Protein AF-A0A936W2P2-F1 (afdb_monomer_lite)

Secondary structure (DSSP, 8-state):
---S-EEEEES-SS-HHHHHHHHTT---GGGEEEEE--SSSPP-HHHHHHHHHTTSPPPS---

Foldseek 3Di:
DPDQADEDEDQDDPPVVLVCCCPVVVDDNNRYHYDYHPPPDPDDPVSVVVVVVVVDPDPDDPD

Structure (mmCIF, N/CA/C/O backbone):
data_AF-A0A936W2P2-F1
#
_entry.id   AF-A0A936W2P2-F1
#
loop_
_atom_site.group_PDB
_atom_site.id
_atom_site.type_symbol
_atom_site.label_atom_id
_atom_site.label_alt_id
_atom_site.label_comp_id
_atom_site.label_asym_id
_atom_site.label_entity_id
_atom_site.label_seq_id
_atom_site.pdbx_PDB_ins_code
_atom_site.Cartn_x
_atom_site.Cartn_y
_atom_site.Cartn_z
_atom_site.occupancy
_atom_site.B_iso_or_equiv
_atom_site.auth_seq_id
_atom_site.auth_comp_id
_atom_site.auth_asym_id
_atom_site.auth_atom_id
_atom_site.pdbx_PDB_model_num
ATOM 1 N N . MET A 1 1 ? -12.295 10.884 7.232 1.00 60.38 1 MET A N 1
ATOM 2 C CA . MET A 1 1 ? -11.875 9.643 6.536 1.00 60.38 1 MET A CA 1
ATOM 3 C C . MET A 1 1 ? -13.086 8.745 6.598 1.00 60.38 1 MET A C 1
ATOM 5 O O . MET A 1 1 ? -13.291 8.103 7.624 1.00 60.38 1 MET A O 1
ATOM 9 N N . ASP A 1 2 ? -13.908 8.754 5.553 1.00 84.38 2 ASP A N 1
ATOM 10 C CA . ASP A 1 2 ? -15.282 8.222 5.629 1.00 84.38 2 ASP A CA 1
ATOM 11 C C . ASP A 1 2 ? -15.422 6.874 4.902 1.00 84.38 2 ASP A C 1
ATOM 13 O O . ASP A 1 2 ? -16.489 6.275 4.877 1.00 84.38 2 ASP A O 1
ATOM 17 N N . HIS A 1 3 ? -14.320 6.364 4.340 1.00 90.81 3 HIS A N 1
ATOM 18 C CA . HIS A 1 3 ? -14.280 5.098 3.607 1.00 90.81 3 HIS A CA 1
ATOM 19 C C . HIS A 1 3 ? -13.878 3.925 4.501 1.00 90.81 3 HIS A C 1
ATOM 21 O O . HIS A 1 3 ? -12.862 3.991 5.190 1.00 90.81 3 HIS A O 1
ATOM 27 N N . GLU A 1 4 ? -14.628 2.829 4.456 1.00 91.19 4 GLU A N 1
ATOM 28 C CA . GLU A 1 4 ? -14.331 1.610 5.220 1.00 91.19 4 GLU A CA 1
ATOM 29 C C . GLU A 1 4 ? -12.956 1.015 4.866 1.00 91.19 4 GLU A C 1
ATOM 31 O O . GLU A 1 4 ? -12.191 0.655 5.757 1.00 91.19 4 GLU A O 1
ATOM 36 N N . THR A 1 5 ? -12.610 0.999 3.575 1.00 93.69 5 THR A N 1
ATOM 37 C CA . THR A 1 5 ? -11.317 0.530 3.053 1.00 93.69 5 THR A CA 1
ATOM 38 C C . THR A 1 5 ? -10.636 1.630 2.241 1.00 93.69 5 THR A C 1
ATOM 40 O O . THR A 1 5 ? -11.268 2.292 1.420 1.00 93.69 5 THR A O 1
ATOM 43 N N . VAL A 1 6 ? -9.333 1.805 2.445 1.00 95.56 6 VAL A N 1
ATOM 44 C CA . VAL A 1 6 ? -8.470 2.767 1.755 1.00 95.56 6 VAL A CA 1
ATOM 45 C C . VAL A 1 6 ? -7.244 2.025 1.231 1.00 95.56 6 VAL A C 1
ATOM 47 O O . VAL A 1 6 ? -6.506 1.396 1.989 1.00 95.56 6 VAL A O 1
ATOM 50 N N . PHE A 1 7 ? -7.012 2.110 -0.076 1.00 97.50 7 PHE A N 1
ATOM 51 C CA . PHE A 1 7 ? -5.843 1.508 -0.709 1.00 97.50 7 PHE A CA 1
ATOM 52 C C . PHE A 1 7 ? -4.680 2.500 -0.725 1.00 97.50 7 PHE A C 1
ATOM 54 O O . PHE A 1 7 ? -4.815 3.615 -1.225 1.00 97.50 7 PHE A O 1
ATOM 61 N N . VAL A 1 8 ? -3.530 2.079 -0.206 1.00 97.56 8 VAL A N 1
ATOM 62 C CA . VAL A 1 8 ? -2.279 2.841 -0.244 1.00 97.56 8 VAL A CA 1
ATOM 63 C C . VAL A 1 8 ? -1.434 2.273 -1.376 1.00 97.56 8 VAL A C 1
ATOM 65 O O . VAL A 1 8 ? -0.829 1.211 -1.232 1.00 97.56 8 VAL A O 1
ATOM 68 N N . VAL A 1 9 ? -1.456 2.942 -2.528 1.00 97.50 9 VAL A N 1
ATOM 69 C CA . VAL A 1 9 ? -0.685 2.545 -3.713 1.00 97.50 9 VAL A CA 1
ATOM 70 C C . VAL A 1 9 ? 0.666 3.246 -3.674 1.00 97.50 9 VAL A C 1
ATOM 72 O O . VAL A 1 9 ? 0.725 4.471 -3.756 1.00 97.50 9 VAL A O 1
ATOM 75 N N . GLU A 1 10 ? 1.749 2.482 -3.562 1.00 97.44 10 GLU A N 1
ATOM 76 C CA . GLU A 1 10 ? 3.098 3.039 -3.451 1.00 97.44 10 GLU A CA 1
ATOM 77 C C . GLU A 1 10 ? 4.139 2.202 -4.203 1.00 97.44 10 GLU A C 1
ATOM 79 O O . GLU A 1 10 ? 4.126 0.967 -4.179 1.00 97.44 10 GLU A O 1
ATOM 84 N N . GLN A 1 11 ? 5.080 2.889 -4.862 1.00 96.31 11 GLN A N 1
ATOM 85 C CA . GLN A 1 11 ? 6.281 2.257 -5.407 1.00 96.31 11 GLN A CA 1
ATOM 86 C C . GLN A 1 11 ? 7.327 2.073 -4.297 1.00 96.31 11 GLN A C 1
ATOM 88 O O . GLN A 1 11 ? 8.352 2.752 -4.256 1.00 96.31 11 GLN A O 1
ATOM 93 N N . ASN A 1 12 ? 7.014 1.207 -3.337 1.00 96.62 12 ASN A N 1
ATOM 94 C CA . ASN A 1 12 ? 7.820 0.959 -2.153 1.00 96.62 12 ASN A CA 1
ATOM 95 C C . ASN A 1 12 ? 7.741 -0.523 -1.772 1.00 96.62 12 ASN A C 1
ATOM 97 O O . ASN A 1 12 ? 6.679 -1.136 -1.850 1.00 96.62 12 ASN A O 1
ATOM 101 N N . ARG A 1 13 ? 8.866 -1.104 -1.352 1.00 96.44 13 ARG A N 1
ATOM 102 C CA . ARG A 1 13 ? 8.933 -2.513 -0.944 1.00 96.44 13 ARG A CA 1
ATOM 103 C C . ARG A 1 13 ? 8.319 -2.762 0.433 1.00 96.44 13 ARG A C 1
ATOM 105 O O . ARG A 1 13 ? 7.729 -3.814 0.652 1.00 96.44 13 ARG A O 1
ATOM 112 N N . ASP A 1 14 ? 8.459 -1.796 1.332 1.00 97.56 14 ASP A N 1
ATOM 113 C CA . ASP A 1 14 ? 8.291 -1.974 2.776 1.00 97.56 14 ASP A CA 1
ATOM 114 C C . ASP A 1 14 ? 7.072 -1.222 3.331 1.00 97.56 14 ASP A C 1
ATOM 116 O O . ASP A 1 14 ? 6.895 -1.123 4.542 1.00 97.56 14 ASP A O 1
ATOM 120 N N . ALA A 1 15 ? 6.216 -0.693 2.453 1.00 97.75 15 ALA A N 1
ATOM 121 C CA . ALA A 1 15 ? 5.006 0.040 2.815 1.00 97.75 15 ALA A CA 1
ATOM 122 C C . ALA A 1 15 ? 5.264 1.265 3.721 1.00 97.75 15 ALA A C 1
ATOM 124 O O . ALA A 1 15 ? 4.606 1.476 4.749 1.00 97.75 15 ALA A O 1
ATOM 125 N N . GLN A 1 16 ? 6.276 2.068 3.383 1.00 98.06 16 GLN A N 1
ATOM 126 C CA . GLN A 1 16 ? 6.680 3.206 4.213 1.00 98.06 16 GLN A CA 1
ATOM 127 C C . GLN A 1 16 ? 5.570 4.254 4.350 1.00 98.06 16 GLN A C 1
ATOM 129 O O . GLN A 1 16 ? 5.362 4.767 5.451 1.00 98.06 16 GLN A O 1
ATOM 134 N N . MET A 1 17 ? 4.803 4.531 3.287 1.00 98.06 17 MET A N 1
ATOM 135 C CA . MET A 1 17 ? 3.692 5.481 3.377 1.00 98.06 17 MET A CA 1
ATOM 136 C C . MET A 1 17 ? 2.611 4.963 4.322 1.00 98.06 17 MET A C 1
ATOM 138 O O . MET A 1 17 ? 2.136 5.702 5.185 1.00 98.06 17 MET A O 1
ATOM 142 N N . ARG A 1 18 ? 2.268 3.673 4.222 1.00 97.75 18 ARG A N 1
ATOM 143 C CA . ARG A 1 18 ? 1.359 3.031 5.177 1.00 97.75 18 ARG A CA 1
ATOM 144 C C . ARG A 1 18 ? 1.847 3.181 6.619 1.00 97.75 18 ARG A C 1
ATOM 146 O O . ARG A 1 18 ? 1.031 3.446 7.495 1.00 97.75 18 ARG A O 1
ATOM 153 N N . SER A 1 19 ? 3.143 3.020 6.862 1.00 98.06 19 SER A N 1
ATOM 154 C CA . SER A 1 19 ? 3.716 3.124 8.208 1.00 98.06 19 SER A CA 1
ATOM 155 C C . SER A 1 19 ? 3.574 4.535 8.785 1.00 98.06 19 SER A C 1
ATOM 157 O O . SER A 1 19 ? 3.163 4.680 9.931 1.00 98.06 19 SER A O 1
ATOM 159 N N . ILE A 1 20 ? 3.819 5.573 7.979 1.00 98.19 20 ILE A N 1
ATOM 160 C CA . ILE A 1 20 ? 3.619 6.976 8.384 1.00 98.19 20 ILE A CA 1
ATOM 161 C C . ILE A 1 20 ? 2.143 7.247 8.705 1.00 98.19 20 ILE A C 1
ATOM 163 O O . ILE A 1 20 ? 1.835 7.843 9.732 1.00 98.19 20 ILE A O 1
ATOM 167 N N . LEU A 1 21 ? 1.221 6.769 7.860 1.00 97.12 21 LEU A N 1
ATOM 168 C CA . LEU A 1 21 ? -0.224 6.936 8.066 1.00 97.12 21 LEU A CA 1
ATOM 169 C C . LEU A 1 21 ? -0.704 6.320 9.393 1.00 97.12 21 LEU A C 1
ATOM 171 O O . LEU A 1 21 ? -1.600 6.867 10.031 1.00 97.12 21 LEU A O 1
ATOM 175 N N . ILE A 1 22 ? -0.116 5.198 9.812 1.00 97.44 22 ILE A N 1
ATOM 176 C CA . ILE A 1 22 ? -0.435 4.563 11.097 1.00 97.44 22 ILE A CA 1
ATOM 177 C C . ILE A 1 22 ? 0.216 5.322 12.253 1.00 97.44 22 ILE A C 1
ATOM 179 O O . ILE A 1 22 ? -0.463 5.677 13.210 1.00 97.44 22 ILE A O 1
ATOM 183 N N . ASN A 1 23 ? 1.530 5.531 12.179 1.00 97.62 23 ASN A N 1
ATOM 184 C CA . ASN A 1 23 ? 2.323 5.937 13.337 1.00 97.62 23 ASN A CA 1
ATOM 185 C C . ASN A 1 23 ? 2.190 7.430 13.642 1.00 97.62 23 ASN A C 1
ATOM 187 O O . ASN A 1 23 ? 2.124 7.805 14.805 1.00 97.62 23 ASN A O 1
ATOM 191 N N . GLU A 1 24 ? 2.134 8.268 12.606 1.00 97.81 24 GLU A N 1
ATOM 192 C CA . GLU A 1 24 ? 2.150 9.728 12.759 1.00 97.81 24 GLU A CA 1
ATOM 193 C C . GLU A 1 24 ? 0.748 10.343 12.685 1.00 97.81 24 GLU A C 1
ATOM 195 O O . GLU A 1 24 ? 0.524 11.445 13.177 1.00 97.81 24 GLU A O 1
ATOM 200 N N . LEU A 1 25 ? -0.197 9.653 12.035 1.00 95.38 25 LEU A N 1
ATOM 201 C CA . LEU A 1 25 ? -1.558 10.150 11.798 1.00 95.38 25 LEU A CA 1
ATOM 202 C C . LEU A 1 25 ? -2.646 9.300 12.467 1.00 95.38 25 LEU A C 1
ATOM 204 O O . LEU A 1 25 ? -3.830 9.565 12.260 1.00 95.38 25 LEU A O 1
ATOM 208 N N . GLU A 1 26 ? -2.250 8.292 13.250 1.00 95.38 26 GLU A N 1
ATOM 209 C CA . GLU A 1 26 ? -3.133 7.442 14.062 1.00 95.38 26 GLU A CA 1
ATOM 210 C C . GLU A 1 26 ? -4.279 6.787 13.264 1.00 95.38 26 GLU A C 1
ATOM 212 O O . GLU A 1 26 ? -5.362 6.509 13.787 1.00 95.38 26 GLU A O 1
ATOM 217 N N . ILE A 1 27 ? -4.066 6.524 11.969 1.00 95.50 27 ILE A N 1
ATOM 218 C CA . ILE A 1 27 ? -5.078 5.873 11.134 1.00 95.50 27 ILE A CA 1
ATOM 219 C C . ILE A 1 27 ? -5.150 4.391 11.501 1.00 95.50 27 ILE A C 1
ATOM 221 O O . ILE A 1 27 ? -4.135 3.693 11.479 1.00 95.50 27 ILE A O 1
ATOM 225 N N . ASP A 1 28 ? -6.368 3.894 11.760 1.00 95.62 28 ASP A N 1
ATOM 226 C CA . ASP A 1 28 ? -6.612 2.472 12.031 1.00 95.62 28 ASP A CA 1
ATOM 227 C C . AS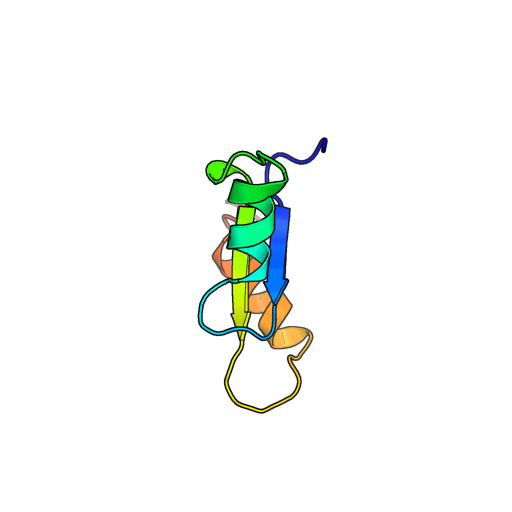P A 1 28 ? -5.980 1.596 10.928 1.00 95.62 28 ASP A C 1
ATOM 229 O O . ASP A 1 28 ? -6.417 1.645 9.767 1.00 95.62 28 AS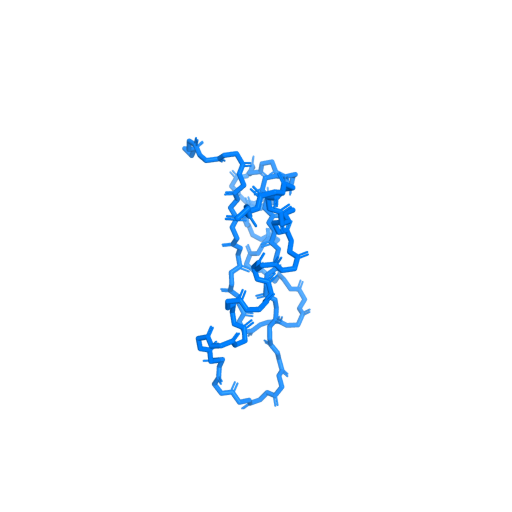P A O 1
ATOM 233 N N . PRO A 1 29 ? -4.986 0.752 11.269 1.00 96.31 29 PRO A N 1
ATOM 234 C CA . PRO A 1 29 ? -4.324 -0.116 10.312 1.00 96.31 29 PRO A CA 1
ATOM 235 C C . PRO A 1 29 ? -5.285 -1.021 9.545 1.00 96.31 29 PRO A C 1
ATOM 237 O O . PRO A 1 29 ? -4.984 -1.361 8.403 1.00 96.31 29 PRO A O 1
ATOM 240 N N . ARG A 1 30 ? -6.424 -1.408 10.130 1.00 95.19 30 ARG A N 1
ATOM 241 C CA . ARG A 1 30 ? -7.402 -2.309 9.499 1.00 95.19 30 ARG A CA 1
ATOM 242 C C . ARG A 1 30 ? -8.079 -1.695 8.279 1.00 95.19 30 ARG A C 1
ATOM 244 O O . ARG A 1 30 ? -8.537 -2.430 7.414 1.00 95.19 30 ARG A O 1
ATOM 251 N N . ARG A 1 31 ? -8.112 -0.364 8.195 1.00 94.31 31 ARG A N 1
ATOM 252 C CA . ARG A 1 31 ? -8.726 0.372 7.081 1.00 94.31 31 ARG A CA 1
ATOM 253 C C . ARG A 1 31 ? -7.796 0.526 5.884 1.00 94.31 31 ARG A C 1
ATOM 255 O O . ARG A 1 31 ? -8.241 0.935 4.820 1.00 94.31 31 ARG A O 1
ATOM 262 N N . LEU A 1 32 ? -6.508 0.249 6.055 1.00 96.81 32 LEU A N 1
ATOM 263 C CA . LEU A 1 32 ? -5.467 0.541 5.077 1.00 96.81 32 LEU A CA 1
ATOM 264 C C . LEU A 1 32 ? -4.951 -0.754 4.437 1.00 96.81 32 LEU A C 1
ATOM 266 O O . LEU A 1 32 ? -4.384 -1.613 5.117 1.00 96.81 32 LEU A O 1
ATOM 270 N N . VAL A 1 33 ? -5.088 -0.857 3.117 1.00 97.19 33 VAL A N 1
ATOM 271 C CA . VAL A 1 33 ? -4.605 -1.985 2.311 1.00 97.19 33 VAL A CA 1
ATOM 272 C C . VAL A 1 33 ? -3.476 -1.508 1.404 1.00 97.19 33 VAL A C 1
ATOM 274 O O . VAL A 1 33 ? -3.677 -0.632 0.568 1.00 97.19 33 VAL A O 1
ATOM 277 N N . SER A 1 34 ? -2.281 -2.078 1.548 1.00 97.75 34 SER A N 1
ATOM 278 C CA . SER A 1 34 ? -1.131 -1.696 0.720 1.00 97.75 34 SER A CA 1
ATOM 279 C C . SER A 1 34 ? -1.148 -2.373 -0.650 1.00 97.75 34 SER A C 1
ATOM 281 O O . SER A 1 34 ? -1.253 -3.594 -0.756 1.00 97.75 34 SER A O 1
ATOM 283 N N . VAL A 1 35 ? -0.943 -1.577 -1.698 1.00 97.69 35 VAL A N 1
ATOM 284 C CA . VAL A 1 35 ? -0.639 -2.030 -3.059 1.00 97.69 35 VAL A CA 1
ATOM 285 C C . VAL A 1 35 ? 0.797 -1.616 -3.366 1.00 97.69 35 VAL A C 1
ATOM 287 O O . VAL A 1 35 ? 1.068 -0.467 -3.707 1.00 97.69 35 VAL A O 1
ATOM 290 N N . LEU A 1 36 ? 1.713 -2.569 -3.202 1.00 97.31 36 LEU A N 1
ATOM 291 C CA . LEU A 1 36 ? 3.156 -2.351 -3.304 1.00 97.31 36 LEU A CA 1
ATOM 292 C C . LEU A 1 36 ? 3.674 -2.746 -4.690 1.00 97.31 36 LEU A C 1
ATOM 294 O O . LEU A 1 36 ? 3.358 -3.834 -5.181 1.00 97.31 36 LEU A O 1
ATOM 298 N N . ASN A 1 37 ? 4.508 -1.896 -5.288 1.00 96.56 37 ASN A N 1
ATOM 299 C CA . ASN A 1 37 ? 5.307 -2.224 -6.471 1.00 96.56 37 ASN A CA 1
ATOM 300 C C . ASN A 1 37 ? 6.766 -1.788 -6.272 1.00 96.56 37 ASN A C 1
ATOM 302 O O . ASN A 1 37 ? 7.012 -0.687 -5.800 1.00 96.56 37 ASN A O 1
ATOM 306 N N . TYR A 1 38 ? 7.752 -2.614 -6.625 1.00 95.31 38 TYR A N 1
ATOM 307 C CA . TYR A 1 38 ? 9.171 -2.259 -6.434 1.00 95.31 38 TYR A CA 1
ATOM 308 C C . TYR A 1 38 ? 10.113 -2.920 -7.457 1.00 95.31 38 TYR A C 1
ATOM 310 O O . TYR A 1 38 ? 11.278 -3.179 -7.173 1.00 95.31 38 TYR A O 1
ATOM 318 N N . ASP A 1 39 ? 9.625 -3.187 -8.665 1.00 92.69 39 ASP A N 1
ATOM 319 C CA . ASP A 1 39 ? 10.355 -3.894 -9.729 1.00 92.69 39 ASP A CA 1
ATOM 320 C C . ASP A 1 39 ? 11.279 -3.002 -10.584 1.00 92.69 39 ASP A C 1
ATOM 322 O O . ASP A 1 39 ? 11.905 -3.479 -11.528 1.00 92.69 39 ASP A O 1
ATOM 326 N N . GLY A 1 40 ? 11.390 -1.713 -10.250 1.00 93.94 40 GLY A N 1
ATOM 327 C CA . GLY A 1 40 ? 12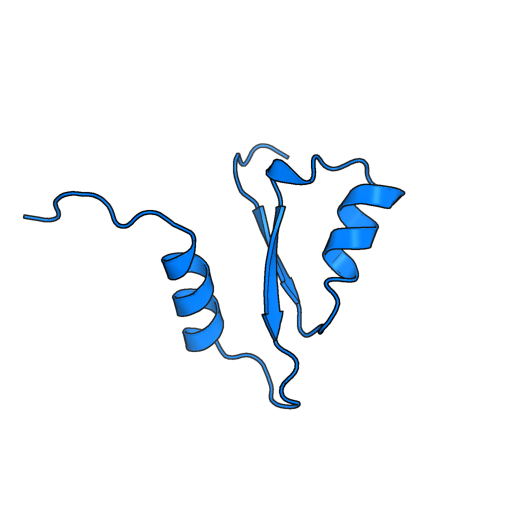.219 -0.740 -10.968 1.00 93.94 40 GLY A CA 1
ATOM 328 C C . GLY A 1 40 ? 11.554 -0.130 -12.206 1.00 93.94 40 GLY A C 1
ATOM 329 O O . GLY A 1 40 ? 12.112 0.804 -12.782 1.00 9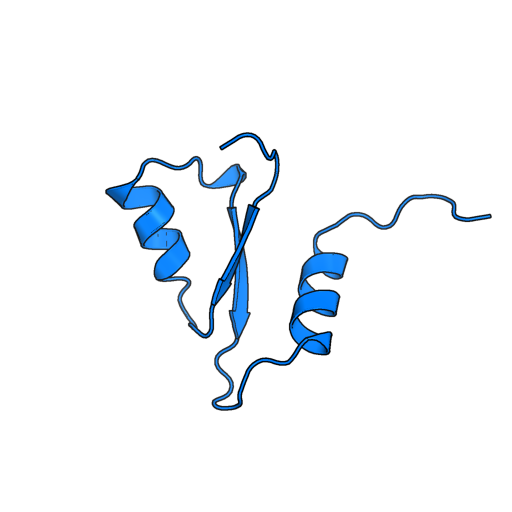3.94 40 GLY A O 1
ATOM 330 N N . PHE A 1 41 ? 10.358 -0.588 -12.585 1.00 95.44 41 PHE A N 1
ATOM 331 C CA . PHE A 1 41 ? 9.575 -0.011 -13.675 1.00 95.44 41 PHE A CA 1
ATOM 332 C C . PHE A 1 41 ? 8.473 0.914 -13.138 1.00 95.44 41 PHE A C 1
ATOM 334 O O . PHE A 1 41 ? 8.022 0.757 -11.997 1.00 95.44 41 PHE A O 1
ATOM 341 N N . PRO A 1 42 ? 8.008 1.896 -13.937 1.00 96.31 42 PRO A N 1
ATOM 342 C CA . PRO A 1 42 ? 6.806 2.653 -13.611 1.00 96.31 42 PRO A CA 1
ATOM 343 C C . PRO A 1 42 ? 5.614 1.719 -13.381 1.00 96.31 42 PRO A C 1
ATOM 345 O O . PRO A 1 42 ? 5.343 0.832 -14.192 1.00 96.31 42 PRO A O 1
ATOM 348 N N . ILE A 1 43 ? 4.886 1.935 -12.286 1.00 96.06 43 ILE A N 1
ATOM 349 C CA . ILE A 1 43 ? 3.664 1.180 -12.002 1.00 96.06 43 ILE A CA 1
ATOM 350 C C . ILE A 1 43 ? 2.607 1.444 -13.086 1.00 96.06 43 ILE A C 1
ATOM 352 O O . ILE A 1 43 ? 2.436 2.575 -13.544 1.00 96.06 43 ILE A O 1
ATOM 356 N N . THR A 1 44 ? 1.884 0.402 -13.499 1.00 96.25 44 THR A N 1
ATOM 357 C CA . THR A 1 44 ? 0.857 0.494 -14.547 1.00 96.25 44 THR A CA 1
ATOM 358 C C . THR A 1 44 ? -0.555 0.459 -13.967 1.00 96.25 44 THR A C 1
ATOM 360 O O . THR A 1 44 ? -0.800 -0.112 -12.902 1.00 96.25 44 THR A O 1
ATOM 363 N N . ALA A 1 45 ? -1.517 1.029 -14.699 1.00 96.88 45 ALA A N 1
ATOM 364 C CA . ALA A 1 45 ? -2.927 0.973 -14.318 1.00 96.88 45 ALA A CA 1
ATOM 365 C C . ALA A 1 45 ? -3.447 -0.475 -14.227 1.00 96.88 45 ALA A C 1
ATOM 367 O O . ALA A 1 45 ? -4.148 -0.805 -13.274 1.00 96.88 45 ALA A O 1
ATOM 368 N N . ASP A 1 46 ? -3.061 -1.351 -15.165 1.00 96.75 46 ASP A N 1
ATOM 369 C CA . ASP A 1 46 ? -3.442 -2.774 -15.149 1.00 96.75 46 ASP A CA 1
ATOM 370 C C . ASP A 1 46 ? -2.946 -3.476 -13.874 1.00 96.75 46 ASP A C 1
ATOM 372 O O . ASP A 1 46 ? -3.716 -4.182 -13.221 1.00 96.75 46 ASP A O 1
ATOM 376 N N . PHE A 1 47 ? -1.706 -3.210 -13.449 1.00 95.94 47 PHE A N 1
ATOM 377 C CA . PHE A 1 47 ? -1.174 -3.755 -12.201 1.00 95.94 47 PHE A CA 1
ATOM 378 C C . PHE A 1 47 ? -1.999 -3.313 -10.985 1.00 95.94 47 PHE A C 1
ATOM 380 O O . PHE A 1 47 ? -2.391 -4.147 -10.164 1.00 95.94 47 PHE A O 1
ATOM 387 N N . ILE A 1 48 ? -2.294 -2.011 -10.883 1.00 96.75 48 ILE A N 1
ATOM 388 C CA . ILE A 1 48 ? -3.069 -1.442 -9.771 1.00 96.75 48 ILE A CA 1
ATOM 389 C C . ILE A 1 48 ? -4.468 -2.065 -9.727 1.00 96.75 48 ILE A C 1
ATOM 391 O O . ILE A 1 48 ? -4.893 -2.554 -8.681 1.00 96.75 48 ILE A O 1
ATOM 395 N N . ILE A 1 49 ? -5.158 -2.107 -10.869 1.00 96.69 49 ILE A N 1
ATOM 396 C CA . ILE A 1 49 ? -6.509 -2.663 -11.002 1.00 96.69 49 ILE A CA 1
ATOM 397 C C . ILE A 1 49 ? -6.535 -4.133 -10.567 1.00 96.69 49 ILE A C 1
ATOM 399 O O . ILE A 1 49 ? -7.362 -4.509 -9.736 1.00 96.69 49 ILE A O 1
ATOM 403 N N . ARG A 1 50 ? -5.601 -4.963 -11.051 1.00 95.94 50 ARG A N 1
ATOM 404 C CA . ARG A 1 50 ? -5.518 -6.383 -10.664 1.00 95.94 50 ARG A CA 1
ATOM 405 C C . ARG A 1 50 ? -5.308 -6.567 -9.165 1.00 95.94 50 ARG A C 1
ATOM 407 O O . ARG A 1 50 ? -5.961 -7.415 -8.560 1.00 95.94 50 ARG A O 1
ATOM 414 N N . LYS A 1 51 ? -4.411 -5.782 -8.561 1.00 96.06 51 LYS A N 1
ATOM 415 C CA . LYS A 1 51 ? -4.131 -5.847 -7.120 1.00 96.06 51 LYS A CA 1
ATOM 416 C C . LYS A 1 51 ? -5.317 -5.391 -6.278 1.00 96.06 51 LYS A C 1
ATOM 418 O O . LYS A 1 51 ? -5.580 -5.995 -5.245 1.00 96.06 51 LYS A O 1
ATOM 423 N N . ILE A 1 52 ? -6.046 -4.364 -6.703 1.00 95.94 52 ILE A N 1
ATOM 424 C CA . ILE A 1 52 ? -7.257 -3.925 -6.001 1.00 95.94 52 ILE A CA 1
ATOM 425 C C . ILE A 1 52 ? -8.350 -4.997 -6.119 1.00 95.94 52 ILE A C 1
ATOM 427 O O . ILE A 1 52 ? -8.900 -5.421 -5.105 1.00 95.94 52 ILE A O 1
ATOM 431 N N . HIS A 1 53 ? -8.609 -5.522 -7.320 1.00 95.00 53 HIS A N 1
ATOM 432 C CA . HIS A 1 53 ? -9.614 -6.574 -7.518 1.00 95.00 53 HIS A CA 1
ATOM 433 C C . HIS A 1 53 ? -9.303 -7.884 -6.792 1.00 95.00 53 HIS A C 1
ATOM 435 O O . HIS A 1 53 ? -10.236 -8.612 -6.473 1.00 95.00 53 HIS A O 1
ATOM 441 N N . SER A 1 54 ? -8.034 -8.203 -6.513 1.00 93.06 54 SER A N 1
ATOM 442 C CA . SER A 1 54 ? -7.702 -9.381 -5.702 1.00 93.06 54 SER A CA 1
ATOM 443 C C . SER A 1 54 ? -8.050 -9.213 -4.219 1.00 93.06 54 SER A C 1
ATOM 445 O O . SER A 1 54 ? -8.126 -10.208 -3.507 1.00 93.06 54 SER A O 1
ATOM 447 N N . HIS A 1 55 ? -8.216 -7.974 -3.742 1.00 90.81 55 HIS A N 1
ATOM 448 C CA . HIS A 1 55 ? -8.584 -7.667 -2.355 1.00 90.81 55 HIS A CA 1
ATOM 449 C C . HIS A 1 55 ? -10.085 -7.444 -2.167 1.00 90.81 55 HIS A C 1
ATOM 451 O O . HIS A 1 55 ? -10.586 -7.572 -1.053 1.00 90.81 55 HIS A O 1
ATOM 457 N N . ILE A 1 56 ? -10.801 -7.104 -3.237 1.00 89.69 56 ILE A N 1
ATOM 458 C CA . ILE A 1 56 ? -12.250 -6.934 -3.202 1.00 89.69 56 ILE A CA 1
ATOM 459 C C . ILE A 1 56 ? -12.891 -8.293 -3.518 1.00 89.69 56 ILE A C 1
ATOM 461 O O . ILE A 1 56 ? -12.589 -8.870 -4.566 1.00 89.69 56 ILE A O 1
ATOM 465 N N . PRO A 1 57 ? -13.779 -8.821 -2.656 1.00 79.81 57 PRO A N 1
ATOM 466 C CA . PRO A 1 57 ? -14.557 -10.007 -2.980 1.00 79.81 57 PRO A CA 1
ATOM 467 C C . PRO A 1 57 ? -15.287 -9.790 -4.304 1.00 79.81 57 PRO A C 1
ATOM 469 O O . PRO A 1 57 ? -15.986 -8.790 -4.473 1.00 79.81 57 PRO A O 1
ATOM 472 N N . GLN A 1 58 ? -15.124 -10.716 -5.249 1.00 68.31 58 GLN A N 1
ATOM 473 C CA . GLN A 1 58 ? -15.921 -10.668 -6.469 1.00 68.31 58 GLN A CA 1
ATOM 474 C C . GLN A 1 58 ? -17.392 -10.799 -6.066 1.00 68.31 58 GLN A C 1
ATOM 476 O O . GLN A 1 58 ? -17.710 -11.692 -5.271 1.00 68.31 58 GLN A O 1
ATOM 481 N N . PRO A 1 59 ? -18.283 -9.920 -6.553 1.00 62.00 59 PRO A N 1
ATOM 482 C CA . PRO A 1 59 ? -19.693 -10.025 -6.235 1.00 62.00 59 PRO A CA 1
ATOM 483 C C . PRO A 1 59 ? -20.175 -11.417 -6.640 1.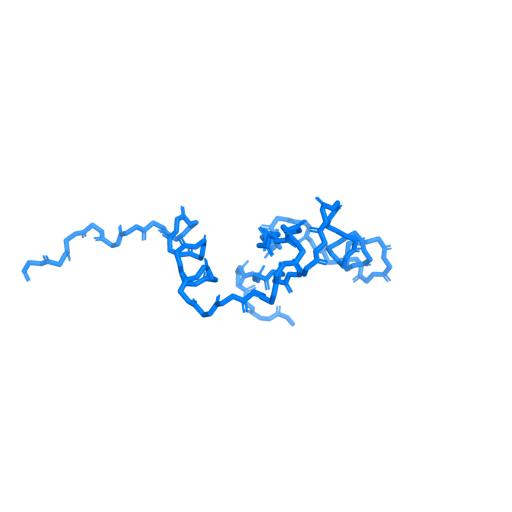00 62.00 59 PRO A C 1
ATOM 485 O O . PRO A 1 59 ? -20.025 -11.846 -7.785 1.00 62.00 59 PRO A O 1
ATOM 488 N N . GLN A 1 60 ? -20.704 -12.153 -5.665 1.00 58.34 60 GLN A N 1
ATOM 489 C CA . GLN A 1 60 ? -21.301 -13.451 -5.915 1.00 58.34 60 GLN A CA 1
ATOM 490 C C . GLN A 1 60 ? -22.579 -13.193 -6.721 1.00 58.34 60 GLN A C 1
ATOM 492 O O . GLN A 1 60 ? -23.536 -12.631 -6.193 1.00 58.34 60 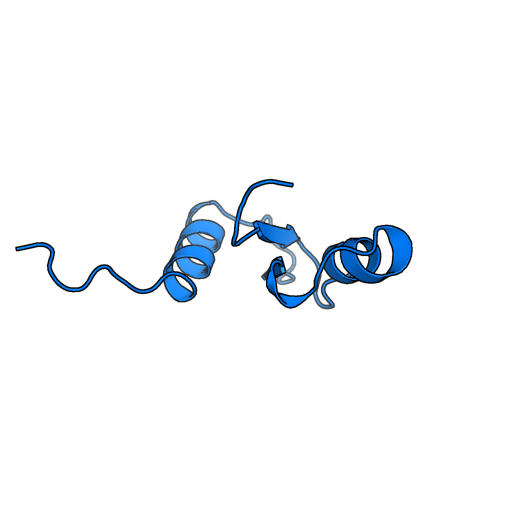GLN A O 1
ATOM 497 N N . ASN A 1 61 ? -22.547 -13.586 -7.999 1.00 52.22 61 ASN A N 1
ATOM 498 C CA . ASN A 1 61 ? -23.593 -13.451 -9.022 1.00 52.22 61 ASN A CA 1
ATOM 499 C C . ASN A 1 61 ? -23.594 -12.114 -9.791 1.00 52.22 61 ASN A C 1
ATOM 501 O O . ASN A 1 61 ? -24.324 -11.183 -9.462 1.00 52.22 61 ASN A O 1
ATOM 505 N N . ALA A 1 62 ? -22.859 -12.075 -10.903 1.00 49.59 62 ALA A N 1
ATOM 506 C CA . ALA A 1 62 ? -23.332 -11.380 -12.097 1.00 49.59 62 ALA A CA 1
ATOM 507 C C . ALA A 1 62 ? -23.889 -12.470 -13.024 1.00 49.59 62 ALA A C 1
ATOM 509 O O . ALA A 1 62 ? -23.123 -13.259 -13.576 1.00 49.59 62 ALA A O 1
ATOM 510 N N . VAL A 1 63 ? -25.218 -12.589 -13.039 1.00 45.12 63 VAL A N 1
ATOM 511 C CA . VAL A 1 63 ? -25.979 -13.468 -13.942 1.00 45.12 63 VAL A CA 1
ATOM 512 C C . VAL A 1 63 ? -25.911 -12.911 -15.359 1.00 45.12 63 VAL A C 1
ATOM 514 O O . VAL A 1 63 ? -25.957 -11.665 -15.480 1.00 45.12 63 VAL A O 1
#

pLDDT: mean 91.15, std 12.85, range [45.12, 98.19]

Sequence (63 aa):
MDHETVFVVEQNRDAQMRSILINELEIDPRRLVSVLNYDGFPITADFIIRKIHSHIPQPQNAV

Radius of gyration: 13.55 Å; chains: 1; bounding box: 38×24×29 Å